Protein AF-A0AAV0IQH6-F1 (afdb_monomer_lite)

Secondary structure (DSSP, 8-state):
--TTTHHHHHHHHHHHHHHHHHHHHHHHTHHHH---------------SSSSHHHHHHHHHHHIIIIIHHHHHHHHSS--HHHHHH---HHHHHHHH---TTS-S---------

Foldseek 3Di:
DPPLAVVLVVLLVVLVVLLVVVVCCVVPPCVPPVDADADAFDDDDFDFPDPDPVSVVVSVLNRLVRPQQRPCCLPPVARDPSVLVPRPDPNSNVSRVPRDPSNPDDRPHPHDPD

Organism: NCBI:txid586396

Radius of gyration: 15.95 Å; chains: 1; bounding box: 37×29×45 Å

Structure (mmCIF, N/CA/C/O backbone):
data_AF-A0AAV0IQH6-F1
#
_entry.id   AF-A0AAV0IQH6-F1
#
loop_
_atom_site.group_PDB
_atom_site.id
_atom_site.type_symbol
_atom_site.label_atom_id
_atom_site.label_alt_id
_atom_site.label_comp_id
_atom_site.label_asym_id
_atom_site.label_entity_id
_atom_site.label_seq_id
_atom_site.pdbx_PDB_ins_code
_atom_site.Cartn_x
_atom_site.Cartn_y
_atom_s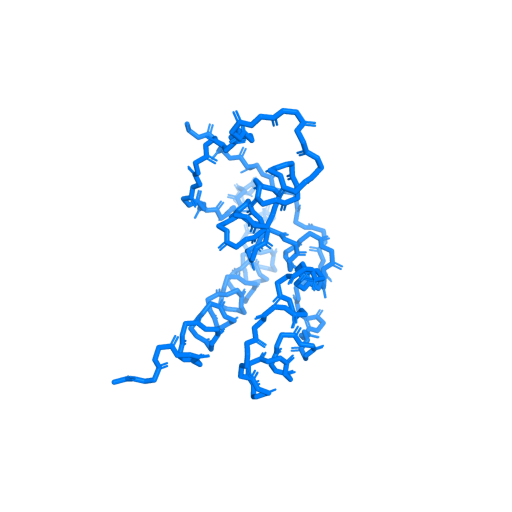ite.Cartn_z
_atom_site.occupancy
_atom_site.B_iso_or_equiv
_atom_site.auth_seq_id
_atom_site.auth_comp_id
_atom_site.auth_asym_id
_atom_site.auth_atom_id
_atom_site.pdbx_PDB_model_num
ATOM 1 N N . GLY A 1 1 ? -6.591 -20.087 -10.193 1.00 79.25 1 GLY A N 1
ATOM 2 C CA . GLY A 1 1 ? -6.882 -18.693 -9.851 1.00 79.25 1 GLY A CA 1
ATOM 3 C C . GLY A 1 1 ? -6.447 -17.803 -10.986 1.00 79.25 1 GLY A C 1
ATOM 4 O O . GLY A 1 1 ? -5.529 -18.177 -11.713 1.00 79.25 1 GLY A O 1
ATOM 5 N N . ASP A 1 2 ? -7.124 -16.677 -11.158 1.00 88.75 2 ASP A N 1
ATOM 6 C CA . ASP A 1 2 ? -6.743 -15.598 -12.068 1.00 88.75 2 ASP A CA 1
ATOM 7 C C . ASP A 1 2 ? -5.765 -14.628 -11.383 1.00 88.75 2 ASP A C 1
ATOM 9 O O . ASP A 1 2 ? -6.159 -13.686 -10.690 1.00 88.75 2 ASP A O 1
ATOM 13 N N . SER A 1 3 ? -4.466 -14.837 -11.606 1.00 89.81 3 SER A N 1
ATOM 14 C CA . SER A 1 3 ? -3.405 -13.993 -11.043 1.00 89.81 3 SER A CA 1
ATOM 15 C C . SER A 1 3 ? -3.413 -12.550 -11.561 1.00 89.81 3 SER A C 1
ATOM 17 O O . SER A 1 3 ? -2.783 -11.697 -10.942 1.00 89.81 3 SER A O 1
ATOM 19 N N . ALA A 1 4 ? -4.123 -12.251 -12.656 1.00 88.56 4 ALA A N 1
ATOM 20 C CA . ALA A 1 4 ? -4.247 -10.891 -13.178 1.00 88.56 4 ALA A CA 1
ATOM 21 C C . ALA A 1 4 ? -5.338 -10.072 -12.468 1.00 88.56 4 ALA A C 1
ATOM 23 O O . ALA A 1 4 ? -5.444 -8.867 -12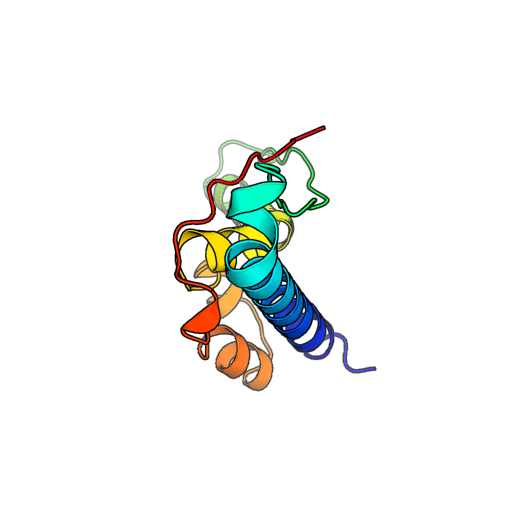.704 1.00 88.56 4 ALA A O 1
ATOM 24 N N . THR A 1 5 ? -6.144 -10.704 -11.608 1.00 89.25 5 THR A N 1
ATOM 25 C CA . THR A 1 5 ? -7.310 -10.061 -10.989 1.00 89.25 5 THR A CA 1
ATOM 26 C C . THR A 1 5 ? -7.423 -10.341 -9.490 1.00 89.25 5 THR A C 1
ATOM 28 O O . THR A 1 5 ? -7.624 -9.414 -8.704 1.00 89.25 5 THR A O 1
ATOM 31 N N . GLU A 1 6 ? -7.267 -11.599 -9.072 1.00 92.50 6 GLU A N 1
ATOM 32 C CA . GLU A 1 6 ? -7.467 -12.036 -7.683 1.00 92.50 6 GLU A CA 1
ATOM 33 C C . GLU A 1 6 ? -6.611 -11.263 -6.662 1.00 92.50 6 GLU A C 1
ATOM 35 O O . GLU A 1 6 ? -7.172 -10.855 -5.641 1.00 92.50 6 GLU A O 1
ATOM 40 N N . PRO A 1 7 ? -5.314 -10.967 -6.907 1.00 93.44 7 PRO A N 1
ATOM 41 C CA . PRO A 1 7 ? -4.508 -10.202 -5.954 1.00 93.44 7 PRO A CA 1
ATOM 42 C C . PRO A 1 7 ? -5.083 -8.811 -5.650 1.00 93.44 7 PRO A C 1
ATOM 44 O O . PRO A 1 7 ? -5.065 -8.373 -4.504 1.00 93.44 7 PRO A O 1
ATOM 47 N N . TYR A 1 8 ? -5.661 -8.134 -6.646 1.00 91.88 8 TYR A N 1
ATOM 48 C CA . TYR A 1 8 ? -6.280 -6.814 -6.473 1.00 91.88 8 TYR A CA 1
ATOM 49 C C . TYR A 1 8 ? -7.541 -6.876 -5.623 1.00 91.88 8 TYR A C 1
ATOM 51 O O . TYR A 1 8 ? -7.722 -6.040 -4.740 1.00 91.88 8 TYR A O 1
ATOM 59 N N . ILE A 1 9 ? -8.370 -7.899 -5.829 1.00 91.75 9 ILE A N 1
ATOM 60 C CA . ILE A 1 9 ? -9.575 -8.127 -5.026 1.00 91.75 9 ILE A CA 1
ATOM 61 C C . ILE A 1 9 ? -9.203 -8.436 -3.574 1.00 91.75 9 ILE A C 1
ATOM 63 O O . ILE A 1 9 ? -9.798 -7.879 -2.649 1.00 91.75 9 ILE A O 1
ATOM 67 N N . VAL A 1 10 ? -8.216 -9.308 -3.356 1.00 94.25 10 VAL A N 1
ATOM 68 C CA . VAL A 1 10 ? -7.775 -9.689 -2.008 1.00 94.25 10 VAL A CA 1
ATOM 69 C C . VAL A 1 10 ? -7.205 -8.483 -1.265 1.00 94.25 10 VAL A C 1
ATOM 71 O O . VAL A 1 10 ? -7.654 -8.191 -0.156 1.00 94.25 10 VAL A O 1
ATOM 74 N N . THR A 1 11 ? -6.283 -7.738 -1.880 1.00 92.62 11 THR A N 1
ATOM 75 C CA . THR A 1 11 ? -5.694 -6.540 -1.265 1.00 92.62 11 THR A CA 1
ATOM 76 C C . THR A 1 11 ? -6.750 -5.478 -0.966 1.00 92.62 11 THR A C 1
ATOM 78 O O . THR A 1 11 ? -6.734 -4.880 0.108 1.00 92.62 11 THR A O 1
ATOM 81 N N . HIS A 1 12 ? -7.714 -5.273 -1.866 1.00 91.19 12 HIS A N 1
ATOM 82 C CA . HIS A 1 12 ? -8.809 -4.332 -1.638 1.00 91.19 12 HIS A CA 1
ATOM 83 C C . HIS A 1 12 ? -9.638 -4.699 -0.399 1.00 91.19 12 HIS A C 1
ATOM 85 O O . HIS A 1 12 ? -9.854 -3.865 0.479 1.00 91.19 12 HIS A O 1
ATOM 91 N N . ASN A 1 13 ? -10.030 -5.968 -0.269 1.00 92.06 13 ASN A N 1
ATOM 92 C CA . ASN A 1 13 ? -10.787 -6.433 0.893 1.00 92.06 13 ASN A CA 1
ATOM 93 C C . ASN A 1 13 ? -9.968 -6.398 2.191 1.00 92.06 13 ASN A C 1
ATOM 95 O O . ASN A 1 13 ? -10.524 -6.096 3.245 1.00 92.06 13 ASN A O 1
ATOM 99 N N . LEU A 1 14 ? -8.656 -6.654 2.134 1.00 93.19 14 LEU A N 1
ATOM 100 C CA . LEU A 1 14 ? -7.768 -6.501 3.293 1.00 93.19 14 LEU A CA 1
ATOM 101 C C . LEU A 1 14 ? -7.759 -5.061 3.816 1.00 93.19 14 LEU A C 1
ATOM 103 O O . LEU A 1 14 ? -7.859 -4.851 5.026 1.00 93.19 14 LEU A O 1
ATOM 107 N N . LEU A 1 15 ? -7.693 -4.072 2.921 1.00 91.12 15 LEU A N 1
ATOM 108 C CA . LEU A 1 15 ? -7.740 -2.656 3.293 1.00 91.12 15 LEU A CA 1
ATOM 109 C C . LEU A 1 15 ? -9.092 -2.281 3.915 1.00 91.12 15 LEU A C 1
ATOM 111 O O . LEU A 1 15 ? -9.124 -1.640 4.967 1.00 91.12 15 LEU A O 1
ATOM 115 N N . LEU A 1 16 ? -10.205 -2.734 3.329 1.00 90.00 16 LEU A N 1
ATOM 116 C CA . LEU A 1 16 ? -11.543 -2.514 3.890 1.00 90.00 16 LEU A CA 1
ATOM 117 C C . LEU A 1 16 ? -11.704 -3.166 5.272 1.00 90.00 16 LEU A C 1
ATOM 119 O O . LEU A 1 16 ? -12.231 -2.542 6.195 1.00 90.00 16 LEU A O 1
ATOM 123 N N . ALA A 1 17 ? -11.204 -4.391 5.446 1.00 92.81 17 ALA A N 1
ATOM 124 C CA . ALA A 1 17 ? -11.230 -5.093 6.725 1.00 92.81 17 ALA A CA 1
ATOM 125 C C . ALA A 1 17 ? -10.388 -4.371 7.789 1.00 92.81 17 ALA A C 1
ATOM 127 O O . ALA A 1 17 ? -10.845 -4.201 8.922 1.00 92.81 17 ALA A O 1
ATOM 128 N N . HIS A 1 18 ? -9.194 -3.892 7.426 1.00 91.19 18 HIS A N 1
ATOM 129 C CA . HIS A 1 18 ? -8.361 -3.081 8.312 1.00 91.19 18 HIS A CA 1
ATOM 130 C C . HIS A 1 18 ? -9.086 -1.794 8.735 1.00 91.19 18 HIS A C 1
ATOM 132 O O . HIS A 1 18 ? -9.152 -1.486 9.927 1.00 91.19 18 HIS A O 1
ATOM 138 N N . ALA A 1 19 ? -9.705 -1.086 7.786 1.00 88.25 19 ALA A N 1
ATOM 139 C CA . ALA A 1 19 ? -10.468 0.129 8.061 1.00 88.25 19 ALA A CA 1
ATOM 140 C C . ALA A 1 19 ? -11.659 -0.124 8.995 1.00 88.25 19 ALA A C 1
ATOM 142 O O . ALA A 1 19 ? -11.890 0.642 9.932 1.00 88.25 19 ALA A O 1
ATOM 143 N N . ALA A 1 20 ? -12.401 -1.211 8.776 1.00 91.12 20 ALA A N 1
ATOM 144 C CA . ALA A 1 20 ? -13.504 -1.610 9.642 1.00 91.12 20 ALA A CA 1
ATOM 145 C C . ALA A 1 20 ? -13.018 -1.942 11.065 1.00 91.12 20 ALA A C 1
ATOM 147 O O . ALA A 1 20 ? -13.606 -1.476 12.044 1.00 91.12 20 ALA A O 1
ATOM 148 N N . GLY A 1 21 ? -11.913 -2.688 11.185 1.00 92.25 21 GLY A N 1
ATOM 149 C CA . GLY A 1 21 ? -11.285 -3.010 12.467 1.00 92.25 21 GLY A CA 1
ATOM 150 C C . GLY A 1 21 ? -10.828 -1.764 13.227 1.00 92.25 21 GLY A C 1
ATOM 151 O O . GLY A 1 21 ? -11.101 -1.633 14.422 1.00 92.25 21 GLY A O 1
ATOM 152 N N . TYR A 1 22 ? -10.214 -0.806 12.531 1.00 91.19 22 TYR A N 1
ATOM 153 C CA . TYR A 1 22 ? -9.846 0.479 13.119 1.00 91.19 22 TYR A CA 1
ATOM 154 C C . TYR A 1 22 ? -11.057 1.289 13.578 1.00 91.19 22 TYR A C 1
ATOM 156 O O . TYR A 1 22 ? -11.066 1.757 14.710 1.00 91.19 22 TYR A O 1
ATOM 164 N N . ARG A 1 23 ? -12.101 1.427 12.752 1.00 90.50 23 ARG A N 1
ATOM 165 C CA . ARG A 1 23 ? -13.315 2.182 13.121 1.00 90.50 23 ARG A CA 1
ATOM 166 C C . ARG A 1 23 ? -13.995 1.594 14.358 1.00 90.50 23 ARG A C 1
ATOM 168 O O . ARG A 1 23 ? -14.493 2.330 15.212 1.00 90.50 23 ARG A O 1
ATOM 175 N N . LEU A 1 24 ? -13.990 0.267 14.496 1.00 94.56 24 LEU A N 1
ATOM 176 C CA . LEU A 1 24 ? -14.449 -0.398 15.714 1.00 94.56 24 LEU A CA 1
ATOM 177 C C . LEU A 1 24 ? -13.547 -0.063 16.913 1.00 94.56 24 LEU A C 1
ATOM 179 O O . LEU A 1 24 ? -14.053 0.241 17.994 1.00 94.56 24 LEU A O 1
ATOM 183 N N . TYR A 1 25 ? -12.224 -0.106 16.732 1.00 94.44 25 TYR A N 1
ATOM 184 C CA . TYR A 1 25 ? -11.265 0.282 17.765 1.00 94.44 25 TYR A CA 1
ATOM 185 C C . TYR A 1 25 ? -11.482 1.724 18.239 1.00 94.44 25 TYR A C 1
ATOM 187 O O . TYR A 1 25 ? -11.636 1.970 19.436 1.00 94.44 25 TYR A O 1
ATOM 195 N N . GLU A 1 26 ? -11.541 2.657 17.293 1.00 92.81 26 GLU A N 1
ATOM 196 C CA . GLU A 1 26 ? -11.735 4.085 17.513 1.00 92.81 26 GLU A CA 1
ATOM 197 C C . GLU A 1 26 ? -13.033 4.369 18.272 1.00 92.81 26 GLU A C 1
ATOM 199 O O . GLU A 1 26 ? -13.005 5.030 19.307 1.00 92.81 26 GLU A O 1
ATOM 204 N N . SER A 1 27 ? -14.154 3.804 17.818 1.00 94.75 27 SER A N 1
ATOM 205 C CA . SER A 1 27 ? -15.470 4.073 18.409 1.00 94.75 27 SER A CA 1
ATOM 206 C C . SER A 1 27 ? -15.705 3.424 19.774 1.00 94.75 27 SER A C 1
ATOM 208 O O . SER A 1 27 ? -16.463 3.966 20.575 1.00 94.75 27 SER A O 1
ATOM 210 N N . LYS A 1 28 ? -15.101 2.261 20.054 1.00 97.38 28 LYS A N 1
ATOM 211 C CA . LYS A 1 28 ? -15.447 1.458 21.243 1.00 97.38 28 LYS A CA 1
ATOM 212 C C . LYS A 1 28 ? -14.336 1.352 22.286 1.00 97.38 28 LYS A C 1
ATOM 214 O O . LYS A 1 28 ? -14.631 1.152 23.466 1.00 97.38 28 LYS A O 1
ATOM 219 N N . TYR A 1 29 ? -13.073 1.440 21.875 1.00 96.75 29 TYR A N 1
ATOM 220 C CA . TYR A 1 29 ? -11.936 1.057 22.718 1.00 96.75 29 TYR A CA 1
ATOM 221 C C . TYR A 1 29 ? -10.899 2.171 22.903 1.00 96.75 29 TYR A C 1
ATOM 223 O O . TYR A 1 29 ? -10.274 2.222 23.965 1.00 96.75 29 TYR A O 1
ATOM 231 N N . LYS A 1 30 ? -10.740 3.082 21.932 1.00 94.56 30 LYS A N 1
ATOM 232 C CA . LYS A 1 30 ? -9.693 4.118 21.931 1.00 94.56 30 LYS A CA 1
ATOM 233 C C . LYS A 1 30 ? -9.730 5.016 23.167 1.00 94.56 30 LYS A C 1
ATOM 235 O O . LYS A 1 30 ? -8.679 5.232 23.759 1.00 94.56 30 LYS A O 1
ATOM 240 N N . GLU A 1 31 ? -10.909 5.475 23.594 1.00 96.31 31 GLU A N 1
ATOM 241 C CA . GLU A 1 31 ? -11.055 6.343 24.777 1.00 96.31 31 GLU A CA 1
ATOM 242 C C . GLU A 1 31 ? -10.518 5.681 26.058 1.00 96.31 31 GLU A C 1
ATOM 244 O O . GLU A 1 31 ? -9.883 6.332 26.883 1.00 96.31 31 GLU A O 1
ATOM 249 N N . LYS A 1 32 ? -10.711 4.367 26.213 1.00 97.88 32 LYS A N 1
ATOM 250 C CA . LYS A 1 32 ? -10.298 3.641 27.424 1.00 97.88 32 LYS A CA 1
ATOM 251 C C . LYS A 1 32 ? -8.867 3.131 27.352 1.00 97.88 32 LYS A C 1
ATOM 253 O O . LYS A 1 32 ? -8.149 3.171 28.342 1.00 97.88 32 LYS A O 1
ATOM 258 N N . GLN A 1 33 ? -8.476 2.590 26.202 1.00 97.38 33 GLN A N 1
ATOM 259 C CA . GLN A 1 33 ? -7.194 1.905 26.044 1.00 97.38 33 GLN A CA 1
ATOM 260 C C . GLN A 1 33 ? -6.069 2.847 25.629 1.00 97.38 33 GLN A C 1
ATOM 262 O O . GLN A 1 33 ? -4.909 2.528 25.862 1.00 97.38 33 GLN A O 1
ATOM 267 N N . GLN A 1 34 ? -6.399 3.971 24.980 1.00 95.19 34 GLN A N 1
ATOM 268 C CA . GLN A 1 34 ? -5.440 4.959 24.470 1.00 95.19 34 GLN A CA 1
ATOM 269 C C . GLN A 1 34 ? -4.374 4.378 23.513 1.00 95.19 34 GLN A C 1
ATOM 271 O O . GLN A 1 34 ? -3.404 5.051 23.174 1.00 95.19 34 GLN A O 1
ATOM 276 N N . GLY A 1 35 ? -4.557 3.149 23.019 1.00 91.06 35 GLY A N 1
ATOM 277 C CA . GLY A 1 35 ? -3.605 2.455 22.152 1.00 91.06 35 GLY A CA 1
ATOM 278 C C . GLY A 1 35 ? -3.642 2.937 20.703 1.00 91.06 35 GLY A C 1
ATOM 279 O O . GLY A 1 35 ? -4.493 3.736 20.307 1.00 91.06 35 GLY A O 1
ATOM 280 N N . VAL A 1 36 ? -2.695 2.457 19.899 1.00 91.00 36 VAL A N 1
ATOM 281 C CA . VAL A 1 36 ? -2.546 2.803 18.479 1.00 91.00 36 VAL A CA 1
ATOM 282 C C . VAL A 1 36 ? -2.741 1.547 17.641 1.00 91.00 36 VAL A C 1
ATOM 284 O O . VAL A 1 36 ? -2.228 0.484 17.980 1.00 91.00 36 VAL A O 1
ATOM 287 N N . VAL A 1 37 ? -3.485 1.679 16.548 1.00 89.06 37 VAL A N 1
ATOM 288 C CA . VAL A 1 37 ? -3.675 0.624 15.551 1.00 89.06 37 VAL A CA 1
ATOM 289 C C . VAL A 1 37 ? -2.915 1.045 14.305 1.00 89.06 37 VAL A C 1
ATOM 291 O O . VAL A 1 37 ? -3.105 2.156 13.813 1.00 89.06 37 VAL A O 1
ATOM 294 N N . GLY A 1 38 ? -2.051 0.161 13.822 1.00 88.19 38 GLY A N 1
ATOM 295 C CA . GLY A 1 38 ? -1.299 0.350 12.590 1.00 88.19 38 GLY A CA 1
ATOM 296 C C . GLY A 1 38 ? -1.442 -0.848 11.662 1.00 88.19 38 GLY A C 1
ATOM 297 O O . GLY A 1 38 ? -2.072 -1.851 12.006 1.00 88.19 38 GLY A O 1
ATOM 298 N N . ILE A 1 39 ? -0.830 -0.729 10.490 1.00 88.12 39 ILE A N 1
ATOM 299 C CA . ILE A 1 39 ? -0.674 -1.807 9.518 1.00 88.12 39 ILE A CA 1
ATOM 300 C C . ILE A 1 39 ? 0.819 -2.073 9.324 1.00 88.12 39 ILE A C 1
ATOM 302 O O . ILE A 1 39 ? 1.622 -1.141 9.277 1.00 88.12 39 ILE A O 1
ATOM 306 N N . THR A 1 40 ? 1.193 -3.344 9.221 1.00 90.44 40 THR A N 1
ATOM 307 C CA . THR A 1 40 ? 2.558 -3.752 8.877 1.00 90.44 40 THR A CA 1
ATOM 308 C C . THR A 1 40 ? 2.573 -4.190 7.423 1.00 90.44 40 THR A C 1
ATOM 310 O O . THR A 1 40 ? 1.793 -5.056 7.031 1.00 90.44 40 THR A O 1
ATOM 313 N N . ILE A 1 41 ? 3.451 -3.582 6.629 1.00 90.44 41 ILE A N 1
ATOM 314 C CA . ILE A 1 41 ? 3.571 -3.827 5.192 1.00 90.44 41 ILE A CA 1
ATOM 315 C C . ILE A 1 41 ? 4.985 -4.332 4.931 1.00 90.44 41 ILE A C 1
ATOM 317 O O . ILE A 1 41 ? 5.956 -3.693 5.334 1.00 90.44 41 ILE A O 1
ATOM 321 N N . VAL A 1 42 ? 5.104 -5.475 4.255 1.00 90.81 42 VAL A N 1
ATOM 322 C CA . VAL A 1 42 ? 6.402 -5.938 3.762 1.00 90.81 42 VAL A CA 1
ATOM 323 C C . VAL A 1 42 ? 6.832 -5.049 2.600 1.00 90.81 42 VAL A C 1
ATOM 325 O O . VAL A 1 42 ? 6.078 -4.835 1.655 1.00 90.81 42 VAL A O 1
ATOM 328 N N . THR A 1 43 ? 8.045 -4.516 2.674 1.00 89.25 43 THR A N 1
ATOM 329 C CA . THR A 1 43 ? 8.624 -3.702 1.609 1.00 89.25 43 THR A CA 1
ATOM 330 C C . THR A 1 43 ? 10.125 -3.938 1.537 1.00 89.25 43 THR A C 1
ATOM 332 O O . THR A 1 43 ? 10.740 -4.388 2.504 1.00 89.25 43 THR A O 1
ATOM 335 N N . PHE A 1 44 ? 10.714 -3.624 0.390 1.00 89.94 44 PHE A N 1
ATOM 336 C CA . PHE A 1 44 ? 12.158 -3.598 0.214 1.00 89.94 44 PHE A CA 1
ATOM 337 C C . PHE A 1 44 ? 12.615 -2.164 -0.004 1.00 89.94 44 PHE A C 1
ATOM 339 O O . PHE A 1 44 ? 11.898 -1.340 -0.575 1.00 89.94 44 PHE A O 1
ATOM 346 N N . TYR A 1 45 ? 13.847 -1.886 0.410 1.00 89.75 45 TYR A N 1
ATOM 347 C CA . TYR A 1 45 ? 14.531 -0.681 -0.024 1.00 89.75 45 TYR A CA 1
ATOM 348 C C . TYR A 1 45 ? 14.916 -0.837 -1.499 1.00 89.75 45 TYR A C 1
ATOM 350 O O . TYR A 1 45 ? 15.753 -1.672 -1.843 1.00 89.75 45 TYR A O 1
ATOM 358 N N . LEU A 1 46 ? 14.256 -0.073 -2.369 1.00 92.69 46 LEU A N 1
ATOM 359 C CA . LEU A 1 46 ? 14.438 -0.138 -3.815 1.00 92.69 46 LEU A CA 1
ATOM 360 C C . LEU A 1 46 ? 15.299 1.027 -4.292 1.00 92.69 46 LEU A C 1
ATOM 362 O O . LEU A 1 46 ? 14.991 2.188 -4.030 1.00 92.69 46 LEU A O 1
ATOM 366 N N . LEU A 1 47 ? 16.358 0.698 -5.025 1.00 95.44 47 LEU A N 1
ATOM 367 C CA . LEU A 1 47 ? 17.227 1.657 -5.692 1.00 95.44 47 LEU A CA 1
ATOM 368 C C . LEU A 1 47 ? 17.157 1.444 -7.207 1.00 95.44 47 LEU A C 1
ATOM 370 O O . LEU A 1 47 ? 17.029 0.297 -7.648 1.00 95.44 47 LEU A O 1
ATOM 374 N N . PRO A 1 48 ? 17.248 2.517 -8.008 1.00 97.50 48 PRO A N 1
ATOM 375 C CA . PRO A 1 48 ? 17.347 2.383 -9.452 1.00 97.50 48 PRO A CA 1
ATOM 376 C C . PRO A 1 48 ? 18.674 1.725 -9.838 1.00 97.50 48 PRO A C 1
ATOM 378 O O . PRO A 1 48 ? 19.684 1.880 -9.148 1.00 97.50 48 PRO A O 1
ATOM 381 N N . TYR A 1 49 ? 18.670 0.987 -10.949 1.00 97.56 49 TYR A N 1
ATOM 382 C CA . TYR A 1 49 ? 19.872 0.326 -11.461 1.00 97.56 49 TYR A CA 1
ATOM 383 C C . TYR A 1 49 ? 20.932 1.340 -11.925 1.00 97.56 49 TYR A C 1
ATOM 385 O O . TYR A 1 49 ? 22.120 1.167 -11.654 1.00 97.56 49 TYR A O 1
ATOM 393 N N . SER A 1 50 ? 20.498 2.422 -12.572 1.00 98.31 50 SER A N 1
ATOM 394 C CA . SER A 1 50 ? 21.336 3.539 -13.003 1.00 98.31 50 SER A CA 1
ATOM 395 C C . SER A 1 50 ? 20.640 4.886 -12.759 1.00 98.31 50 SER A C 1
ATOM 397 O O . SER A 1 50 ? 19.536 4.949 -12.221 1.00 98.31 50 SER A O 1
ATOM 399 N N . SER A 1 51 ? 21.284 5.987 -13.154 1.00 97.69 51 SER A N 1
ATOM 400 C CA . SER A 1 51 ? 20.674 7.322 -13.132 1.00 97.69 51 SER A CA 1
ATOM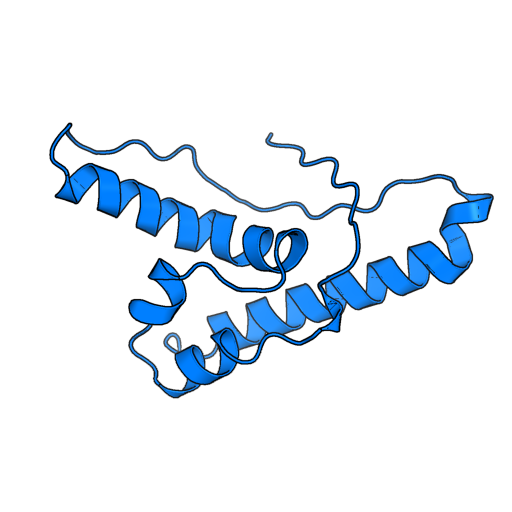 401 C C . SER A 1 51 ? 19.800 7.619 -14.357 1.00 97.69 51 SER A C 1
ATOM 403 O O . SER A 1 51 ? 19.352 8.755 -14.514 1.00 97.69 51 SER A O 1
ATOM 405 N N . GLU A 1 52 ? 19.595 6.656 -15.260 1.00 98.56 52 GLU A N 1
ATOM 406 C CA . GLU A 1 52 ? 18.671 6.827 -16.379 1.00 98.56 52 GLU A CA 1
ATOM 407 C C . GLU A 1 52 ? 17.234 6.977 -15.873 1.00 98.56 52 GLU A C 1
ATOM 409 O O . GLU A 1 52 ? 16.794 6.273 -14.963 1.00 98.56 52 GLU A O 1
ATOM 414 N N . THR A 1 53 ? 16.463 7.873 -16.496 1.00 98.25 53 THR A N 1
ATOM 415 C CA . THR A 1 53 ? 15.066 8.129 -16.111 1.00 98.25 53 THR A CA 1
ATOM 416 C C . THR A 1 53 ? 14.224 6.853 -16.121 1.00 98.25 53 THR A C 1
ATOM 418 O O . THR A 1 53 ? 13.411 6.651 -15.227 1.00 98.25 53 THR A O 1
ATOM 421 N N . ALA A 1 54 ? 14.466 5.948 -17.075 1.00 97.94 54 ALA A N 1
ATOM 422 C CA . ALA A 1 54 ? 13.750 4.679 -17.160 1.00 97.94 54 ALA A CA 1
ATOM 423 C C . ALA A 1 54 ? 13.953 3.789 -15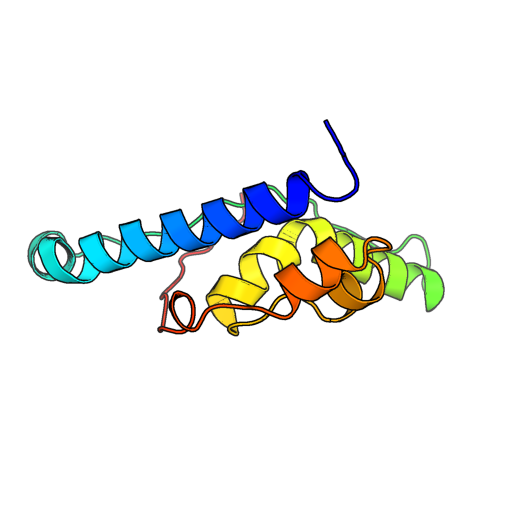.919 1.00 97.94 54 ALA A C 1
ATOM 425 O O . ALA A 1 54 ? 12.993 3.159 -15.466 1.00 97.94 54 ALA A O 1
ATOM 426 N N . ASP A 1 55 ? 15.166 3.774 -15.357 1.00 98.19 55 ASP A N 1
ATOM 427 C CA . ASP A 1 55 ? 15.508 3.000 -14.161 1.00 98.19 55 ASP A CA 1
ATOM 428 C C . ASP A 1 55 ? 14.965 3.653 -12.888 1.00 98.19 55 ASP A C 1
ATOM 430 O O . ASP A 1 55 ? 14.485 2.954 -11.993 1.00 98.19 55 ASP A O 1
ATOM 434 N N . VAL A 1 56 ? 14.980 4.988 -12.821 1.00 97.81 56 VAL A N 1
ATOM 435 C CA . VAL A 1 56 ? 14.347 5.756 -11.735 1.00 97.81 56 VAL A CA 1
ATOM 436 C C . VAL A 1 56 ? 12.843 5.493 -11.703 1.00 97.81 56 VAL A C 1
ATOM 438 O O . VAL A 1 56 ? 12.300 5.119 -10.661 1.00 97.81 56 VAL A O 1
ATOM 441 N N . ASP A 1 57 ? 12.177 5.589 -12.852 1.00 96.38 57 ASP A N 1
ATOM 442 C CA . ASP A 1 57 ? 10.747 5.313 -12.954 1.00 96.38 57 ASP A CA 1
ATOM 443 C C . ASP A 1 57 ? 10.446 3.835 -12.664 1.00 96.38 57 ASP A C 1
ATOM 445 O O . ASP A 1 57 ? 9.412 3.516 -12.078 1.00 96.38 57 ASP A O 1
ATOM 449 N N . ALA A 1 58 ? 11.332 2.908 -13.049 1.00 96.25 58 ALA A N 1
ATOM 450 C CA . ALA A 1 58 ? 11.189 1.487 -12.729 1.00 96.25 58 ALA A CA 1
ATOM 451 C C . ALA A 1 58 ? 11.268 1.220 -11.224 1.00 96.25 58 ALA A C 1
ATOM 453 O O . ALA A 1 58 ? 10.432 0.477 -10.703 1.00 96.25 58 ALA A O 1
ATOM 454 N N . ALA A 1 59 ? 12.215 1.849 -10.525 1.00 96.50 59 ALA A N 1
ATOM 455 C CA . ALA A 1 59 ? 12.320 1.758 -9.075 1.00 96.50 59 ALA A CA 1
ATOM 456 C C . ALA A 1 59 ? 11.067 2.320 -8.387 1.00 96.50 59 ALA A C 1
ATOM 458 O O . ALA A 1 59 ? 10.527 1.673 -7.488 1.00 96.50 59 ALA A O 1
ATOM 459 N N . GLN A 1 60 ? 10.544 3.461 -8.857 1.00 95.81 60 GLN A N 1
ATOM 460 C CA . GLN A 1 60 ? 9.306 4.031 -8.321 1.00 95.81 60 GLN A CA 1
ATOM 461 C C . GLN A 1 60 ? 8.103 3.114 -8.565 1.00 95.81 60 GLN A C 1
ATOM 463 O O . GLN A 1 60 ? 7.337 2.859 -7.641 1.00 95.81 60 GLN A O 1
ATOM 468 N N . ARG A 1 61 ? 7.954 2.550 -9.772 1.00 96.12 61 ARG A N 1
ATOM 469 C CA . ARG A 1 61 ? 6.893 1.568 -10.055 1.00 96.12 61 ARG A CA 1
ATOM 470 C C . ARG A 1 61 ? 6.991 0.364 -9.123 1.00 96.12 61 ARG A C 1
ATOM 472 O O . ARG A 1 61 ? 5.985 -0.051 -8.563 1.00 96.12 61 ARG A O 1
ATOM 479 N N . ALA A 1 62 ? 8.185 -0.193 -8.938 1.00 95.75 62 ALA A N 1
ATOM 480 C CA . ALA A 1 62 ? 8.375 -1.322 -8.035 1.00 95.75 62 ALA A CA 1
ATOM 481 C C . ALA A 1 62 ? 7.996 -0.960 -6.586 1.00 95.75 62 ALA A C 1
ATOM 483 O O . ALA A 1 62 ? 7.356 -1.760 -5.903 1.00 95.75 62 ALA A O 1
ATOM 484 N N . LEU A 1 63 ? 8.313 0.259 -6.137 1.00 95.44 63 LEU A N 1
ATOM 485 C CA . LEU A 1 63 ? 7.935 0.745 -4.811 1.00 95.44 63 LEU A CA 1
ATOM 486 C C . LEU A 1 63 ? 6.421 0.935 -4.681 1.00 95.44 63 LEU A C 1
ATOM 488 O O . LEU A 1 63 ? 5.840 0.517 -3.679 1.00 95.44 63 LEU A O 1
ATOM 492 N N . ASP A 1 64 ? 5.767 1.487 -5.701 1.00 95.06 64 ASP A N 1
ATOM 493 C CA . ASP A 1 64 ? 4.313 1.646 -5.739 1.00 95.06 64 ASP A CA 1
ATOM 494 C C . ASP A 1 64 ? 3.610 0.282 -5.658 1.00 95.06 64 ASP A C 1
ATOM 496 O O . ASP A 1 64 ? 2.656 0.125 -4.903 1.00 95.06 64 ASP A O 1
ATOM 500 N N . PHE A 1 65 ? 4.106 -0.732 -6.375 1.00 93.75 65 PHE A N 1
ATOM 501 C CA . PHE A 1 65 ? 3.527 -2.080 -6.370 1.00 93.75 65 PHE A CA 1
ATOM 502 C C . PHE A 1 65 ? 3.802 -2.886 -5.088 1.00 93.75 65 PHE A C 1
ATOM 504 O O . PHE A 1 65 ? 3.140 -3.900 -4.876 1.00 93.75 65 PHE A O 1
ATOM 511 N N . MET A 1 66 ? 4.731 -2.469 -4.221 1.00 93.12 66 MET A N 1
ATOM 512 C CA . MET A 1 66 ? 4.987 -3.152 -2.941 1.00 93.12 66 MET A CA 1
ATOM 513 C C . MET A 1 66 ? 4.456 -2.391 -1.731 1.00 93.12 66 MET A C 1
ATOM 515 O O . MET A 1 66 ? 3.807 -2.976 -0.869 1.00 93.12 66 MET A O 1
ATOM 519 N N . TYR A 1 67 ? 4.719 -1.088 -1.671 1.00 93.44 67 TYR A N 1
ATOM 520 C CA . TYR A 1 67 ? 4.371 -0.233 -0.542 1.00 93.44 67 TYR A CA 1
ATOM 521 C C . TYR A 1 67 ? 3.170 0.662 -0.856 1.00 93.44 67 TYR A C 1
ATOM 523 O O . TYR A 1 67 ? 2.185 0.660 -0.112 1.00 93.44 67 TYR A O 1
ATOM 531 N N . GLY A 1 68 ? 3.217 1.381 -1.983 1.00 93.25 68 GLY A N 1
ATOM 532 C CA . GLY A 1 68 ? 2.170 2.334 -2.375 1.00 93.25 68 GLY A CA 1
ATOM 533 C C . GLY A 1 68 ? 0.789 1.687 -2.509 1.00 93.25 68 GLY A C 1
ATOM 534 O O . GLY A 1 68 ? -0.214 2.279 -2.122 1.00 93.25 68 GLY A O 1
ATOM 535 N N . TRP A 1 69 ? 0.729 0.431 -2.960 1.00 93.31 69 TRP A N 1
ATOM 536 C CA . TRP A 1 69 ? -0.502 -0.348 -3.111 1.00 93.31 69 TRP A CA 1
ATOM 537 C C . TRP A 1 69 ? -1.331 -0.409 -1.818 1.00 93.31 69 TRP A C 1
ATOM 539 O O . TRP A 1 69 ? -2.560 -0.415 -1.872 1.00 93.31 69 TRP A O 1
ATOM 549 N N . TYR A 1 70 ? -0.679 -0.398 -0.656 1.00 92.12 70 TYR A N 1
ATOM 550 C CA . TYR A 1 70 ? -1.344 -0.389 0.647 1.00 92.12 70 TYR A CA 1
ATOM 551 C C . TYR A 1 70 ? -1.379 1.010 1.264 1.00 92.12 70 TYR A C 1
ATOM 553 O O . TYR A 1 70 ? -2.403 1.412 1.816 1.00 92.12 70 TYR A O 1
ATOM 561 N N . MET A 1 71 ? -0.270 1.751 1.178 1.00 90.44 71 MET A N 1
ATOM 562 C CA . MET A 1 71 ? -0.108 3.002 1.915 1.00 90.44 71 MET A CA 1
ATOM 563 C C . MET A 1 71 ? -0.897 4.167 1.312 1.00 90.44 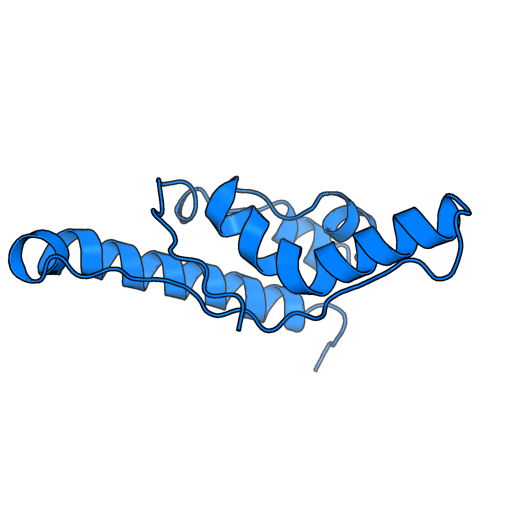71 MET A C 1
ATOM 565 O O . MET A 1 71 ? -1.490 4.946 2.065 1.00 90.44 71 MET A O 1
ATOM 569 N N . ASP A 1 72 ? -0.942 4.286 -0.017 1.00 90.62 72 ASP A N 1
ATOM 570 C CA . ASP A 1 72 ? -1.657 5.383 -0.674 1.00 90.62 72 ASP A CA 1
ATOM 571 C C . ASP A 1 72 ? -3.160 5.317 -0.379 1.00 90.62 72 ASP A C 1
ATOM 573 O O . ASP A 1 72 ? -3.727 6.341 0.014 1.00 90.62 72 ASP A O 1
ATOM 577 N N . PRO A 1 73 ? -3.818 4.138 -0.435 1.00 89.12 73 PRO A N 1
ATOM 578 C CA . PRO A 1 73 ? -5.213 4.041 -0.051 1.00 89.12 73 PRO A CA 1
ATOM 579 C C . PRO A 1 73 ? -5.508 4.521 1.372 1.00 89.12 73 PRO A C 1
ATOM 581 O O . PRO A 1 73 ? -6.483 5.234 1.605 1.00 89.12 73 PRO A O 1
ATOM 584 N N . ILE A 1 74 ? -4.660 4.146 2.329 1.00 84.50 74 ILE A N 1
ATOM 585 C CA . ILE A 1 74 ? -4.859 4.472 3.746 1.00 84.50 74 ILE A CA 1
ATOM 586 C C . ILE A 1 74 ? -4.571 5.957 4.019 1.00 84.50 74 ILE A C 1
ATOM 588 O O . ILE A 1 74 ? -5.195 6.563 4.889 1.00 84.50 74 ILE A O 1
ATOM 592 N N . THR A 1 75 ? -3.637 6.551 3.275 1.00 83.38 75 THR A N 1
ATOM 593 C CA . THR A 1 75 ? -3.178 7.929 3.506 1.00 83.38 75 THR A CA 1
ATOM 594 C C . THR A 1 75 ? -3.983 8.953 2.713 1.00 83.38 75 THR A C 1
ATOM 596 O O . THR A 1 75 ? -4.358 9.998 3.245 1.00 83.38 75 THR A O 1
ATOM 599 N N . PHE A 1 76 ? -4.247 8.663 1.439 1.00 84.75 76 PHE A N 1
ATOM 600 C CA . PHE A 1 76 ? -4.751 9.629 0.462 1.00 84.75 76 PHE A CA 1
ATOM 601 C C . PHE A 1 76 ? -6.140 9.303 -0.075 1.00 84.75 76 PHE A C 1
ATOM 603 O O . PHE A 1 76 ? -6.772 10.170 -0.677 1.00 84.75 76 PHE A O 1
ATOM 610 N N . GLY A 1 77 ? -6.650 8.089 0.130 1.00 85.38 77 GLY A N 1
ATOM 611 C CA . GLY A 1 77 ? -7.969 7.748 -0.392 1.00 85.38 77 GLY A CA 1
ATOM 612 C C . GLY A 1 77 ? -7.979 7.273 -1.849 1.00 85.38 77 GLY A C 1
ATOM 613 O O . GLY A 1 77 ? -9.058 7.141 -2.422 1.00 85.38 77 GLY A O 1
ATOM 614 N N . HIS A 1 78 ? -6.822 6.976 -2.444 1.00 88.25 78 HIS A N 1
ATOM 615 C CA . HIS A 1 78 ? -6.723 6.383 -3.780 1.00 88.25 78 HIS A CA 1
ATOM 616 C C . HIS A 1 78 ? -5.495 5.467 -3.895 1.00 88.25 78 HIS A C 1
ATOM 618 O O . HIS A 1 78 ? -4.538 5.615 -3.145 1.00 88.25 78 HIS A O 1
ATOM 624 N N . TYR A 1 79 ? -5.497 4.542 -4.856 1.00 92.12 79 TYR A N 1
ATOM 625 C CA . TYR A 1 79 ? -4.305 3.760 -5.209 1.00 92.12 79 TYR A CA 1
ATOM 626 C C . TYR A 1 79 ? -3.275 4.601 -5.992 1.00 92.12 79 TYR A C 1
ATOM 628 O O . TYR A 1 79 ? -3.655 5.627 -6.575 1.00 92.12 79 TYR A O 1
ATOM 636 N N . PRO A 1 80 ? -1.997 4.171 -6.072 1.00 94.31 80 PRO A N 1
ATOM 637 C CA . PRO A 1 80 ? -0.986 4.868 -6.861 1.00 94.31 80 PRO A CA 1
ATOM 638 C C . PRO A 1 80 ? -1.361 4.904 -8.342 1.00 94.31 80 PRO A C 1
ATOM 640 O O . PRO A 1 80 ? -1.762 3.893 -8.930 1.00 94.31 80 PRO A O 1
ATOM 643 N N . ARG A 1 81 ? -1.186 6.068 -8.974 1.00 92.00 81 ARG A N 1
ATOM 644 C CA . ARG A 1 81 ? -1.580 6.287 -10.372 1.00 92.00 81 ARG A CA 1
ATOM 645 C C . ARG A 1 81 ? -0.856 5.347 -11.336 1.00 92.00 81 ARG A C 1
ATOM 647 O O . ARG A 1 81 ? -1.505 4.718 -12.168 1.00 92.00 81 ARG A O 1
ATOM 654 N N . ASN A 1 82 ? 0.457 5.196 -11.154 1.00 90.88 82 ASN A N 1
ATOM 655 C CA . ASN A 1 82 ? 1.286 4.289 -11.947 1.00 90.88 82 ASN A CA 1
ATOM 656 C C . ASN A 1 82 ? 0.745 2.860 -11.901 1.00 90.88 82 ASN A C 1
ATOM 658 O O . ASN A 1 82 ? 0.670 2.194 -12.927 1.00 90.88 82 ASN A O 1
ATOM 662 N N . MET A 1 83 ? 0.319 2.405 -10.721 1.00 92.75 83 MET A N 1
ATOM 663 C CA . MET A 1 83 ? -0.239 1.070 -10.556 1.00 92.75 83 MET A CA 1
ATOM 664 C C . MET A 1 83 ? -1.522 0.919 -11.377 1.00 92.75 83 MET A C 1
ATOM 666 O O . MET A 1 83 ? -1.609 0.014 -12.200 1.00 92.75 83 MET A O 1
ATOM 670 N N . VAL A 1 84 ? -2.477 1.845 -11.219 1.00 91.44 84 VAL A N 1
ATOM 671 C CA . VAL A 1 84 ? -3.755 1.845 -11.958 1.00 91.44 84 VAL A CA 1
ATOM 672 C C . VAL A 1 84 ? -3.541 1.835 -13.470 1.00 91.44 84 VAL A C 1
ATOM 674 O O . VAL A 1 84 ? -4.249 1.120 -14.175 1.00 91.44 84 VAL A O 1
ATOM 677 N N . ASP A 1 85 ? -2.585 2.615 -13.969 1.00 90.19 85 ASP A N 1
ATOM 678 C CA . ASP A 1 85 ? -2.333 2.734 -15.405 1.00 90.19 85 ASP A CA 1
ATOM 679 C C . ASP A 1 85 ? -1.592 1.505 -15.981 1.00 90.19 85 ASP A C 1
ATOM 681 O O . ASP A 1 85 ? -1.738 1.207 -17.166 1.00 90.19 85 ASP A O 1
ATOM 685 N N . LEU A 1 86 ? -0.849 0.753 -15.157 1.00 90.19 86 LEU A N 1
ATOM 686 C CA . LEU A 1 86 ? -0.063 -0.416 -15.581 1.00 90.19 86 LEU A CA 1
ATOM 687 C C . LEU A 1 86 ? -0.786 -1.757 -15.446 1.00 90.19 86 LEU A C 1
ATOM 689 O O . LEU A 1 86 ? -0.390 -2.726 -16.097 1.00 90.19 86 LEU A O 1
ATOM 693 N N . VAL A 1 87 ? -1.824 -1.856 -14.611 1.00 88.00 87 VAL A N 1
ATOM 694 C CA . VAL A 1 87 ? -2.589 -3.104 -14.510 1.00 88.00 87 VAL A CA 1
ATOM 695 C C . VAL A 1 87 ? -3.288 -3.380 -15.841 1.00 88.00 87 VAL A C 1
ATOM 697 O O . VAL A 1 87 ? -4.146 -2.614 -16.265 1.00 88.00 87 VAL A O 1
ATOM 700 N N . GLY A 1 88 ? -2.953 -4.494 -16.498 1.00 81.00 88 GLY A N 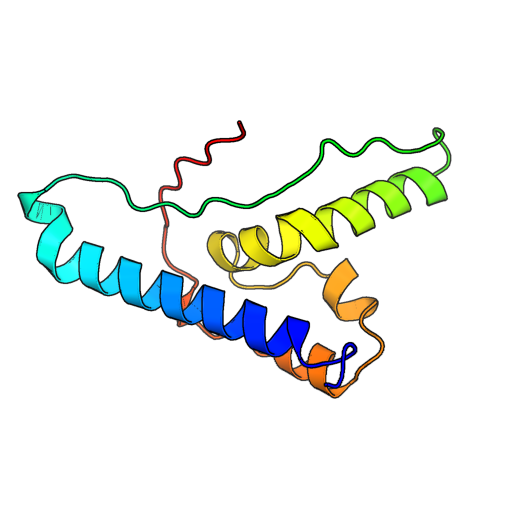1
ATOM 701 C CA . GLY A 1 88 ? -3.515 -4.843 -17.810 1.00 81.00 88 GLY A CA 1
ATOM 702 C C . GLY A 1 88 ? -4.983 -5.295 -17.783 1.00 81.00 88 GLY A C 1
ATOM 703 O O . GLY A 1 88 ? -5.672 -5.234 -18.799 1.00 81.00 88 GLY A O 1
ATOM 704 N N . SER A 1 89 ? -5.490 -5.740 -16.628 1.00 85.62 89 SER A N 1
ATOM 705 C CA . SER A 1 89 ? -6.884 -6.174 -16.470 1.00 85.62 89 SER A CA 1
ATOM 706 C C . SER A 1 89 ? -7.812 -4.970 -16.304 1.00 85.62 89 SER A C 1
ATOM 708 O O . SER A 1 89 ? -7.762 -4.279 -15.287 1.00 85.62 89 SER A O 1
ATOM 710 N N . ARG A 1 90 ? -8.723 -4.748 -17.265 1.00 83.94 90 ARG A N 1
ATOM 711 C CA . ARG A 1 90 ? -9.754 -3.693 -17.175 1.00 83.94 90 ARG A CA 1
ATOM 712 C C . ARG A 1 90 ? -10.588 -3.819 -15.898 1.00 83.94 90 ARG A C 1
ATOM 714 O O . ARG A 1 90 ? -10.910 -2.814 -15.275 1.00 83.94 90 ARG A O 1
ATOM 721 N N . HIS A 1 91 ? -10.902 -5.047 -15.488 1.00 84.62 91 HIS A N 1
ATOM 722 C CA . HIS A 1 91 ? -11.644 -5.294 -14.254 1.00 84.62 91 HIS A CA 1
ATOM 723 C C . HIS A 1 91 ? -10.861 -4.826 -13.021 1.00 84.62 91 HIS A C 1
ATOM 725 O O . HIS A 1 91 ? -11.406 -4.132 -12.165 1.00 84.62 91 HIS A O 1
ATOM 731 N N . ALA A 1 92 ? -9.569 -5.149 -12.948 1.00 84.50 92 ALA A N 1
ATOM 732 C CA . ALA A 1 92 ? -8.722 -4.687 -11.857 1.00 84.50 92 ALA A CA 1
ATOM 733 C C . ALA A 1 92 ? -8.531 -3.159 -11.887 1.00 84.50 92 ALA A C 1
ATOM 735 O O . ALA A 1 92 ? -8.585 -2.524 -10.840 1.00 84.50 92 ALA A O 1
ATOM 736 N N . GLN A 1 93 ? -8.406 -2.537 -13.064 1.00 85.12 93 GLN A N 1
ATOM 737 C CA . GLN A 1 93 ? -8.382 -1.073 -13.178 1.00 85.12 93 GLN A CA 1
ATOM 738 C C . GLN A 1 93 ? -9.665 -0.429 -12.640 1.00 85.12 93 GLN A C 1
ATOM 740 O O . GLN A 1 93 ? -9.600 0.559 -11.913 1.00 85.12 93 GLN A O 1
ATOM 745 N N . GLU A 1 94 ? -10.835 -0.970 -12.988 1.00 86.25 94 GLU A N 1
ATOM 746 C CA . GLU A 1 94 ? -12.123 -0.483 -12.487 1.00 86.25 94 GLU A CA 1
ATOM 747 C C . GLU A 1 94 ? -12.224 -0.618 -10.966 1.00 86.25 94 GLU A C 1
ATOM 749 O O . GLU A 1 94 ? -12.679 0.317 -10.309 1.00 86.25 94 GLU A O 1
ATOM 754 N N . LEU A 1 95 ? -11.760 -1.737 -10.404 1.00 85.94 95 LEU A N 1
ATOM 755 C CA . LEU A 1 95 ? -11.691 -1.945 -8.958 1.00 85.94 95 LEU A CA 1
ATOM 756 C C . LEU A 1 95 ? -10.785 -0.906 -8.284 1.00 85.94 95 LEU A C 1
ATOM 758 O O . LEU A 1 95 ? -11.205 -0.252 -7.338 1.00 85.94 95 LEU A O 1
ATOM 762 N N . LEU A 1 96 ? -9.566 -0.708 -8.791 1.00 83.88 96 LEU A N 1
ATOM 763 C CA . LEU A 1 96 ? -8.619 0.253 -8.216 1.00 83.88 96 LEU A CA 1
ATOM 764 C C . LEU A 1 96 ? -9.103 1.706 -8.363 1.00 83.88 96 LEU A C 1
ATOM 766 O O . LEU A 1 96 ? -8.787 2.562 -7.544 1.00 83.88 96 LEU A O 1
ATOM 770 N N . ARG A 1 97 ? -9.896 2.014 -9.391 1.00 83.69 97 ARG A N 1
ATOM 771 C CA . ARG A 1 97 ? -10.528 3.336 -9.540 1.00 83.69 97 ARG A CA 1
ATOM 772 C C . ARG A 1 97 ? -11.710 3.523 -8.595 1.00 83.69 97 ARG A C 1
ATOM 774 O O . ARG A 1 97 ? -11.978 4.645 -8.172 1.00 83.69 97 ARG A O 1
ATOM 781 N N . LYS A 1 98 ? -12.421 2.443 -8.271 1.00 75.75 98 LYS A N 1
ATOM 782 C CA . LYS A 1 98 ? -13.493 2.424 -7.275 1.00 75.75 98 LYS A CA 1
ATOM 783 C C . LYS A 1 98 ? -12.884 2.310 -5.886 1.00 75.75 98 LYS A C 1
ATOM 785 O O . LYS A 1 98 ? -12.962 1.264 -5.251 1.00 75.75 98 LYS A O 1
ATOM 790 N N . MET A 1 99 ? -12.278 3.388 -5.402 1.00 65.25 99 MET A N 1
ATOM 791 C CA . MET A 1 99 ? -11.913 3.416 -3.996 1.00 65.25 99 MET A CA 1
ATOM 792 C C . MET A 1 99 ? -13.074 3.927 -3.148 1.00 65.25 99 MET A C 1
ATOM 794 O O . MET A 1 99 ? -13.648 4.983 -3.414 1.00 65.25 99 MET A O 1
ATOM 798 N N . GLU A 1 100 ? -13.455 3.136 -2.147 1.00 61.66 100 GLU A N 1
ATOM 799 C CA . GLU A 1 100 ? -14.539 3.469 -1.232 1.00 61.66 100 GLU A CA 1
ATOM 800 C C . GLU A 1 100 ? -14.088 4.539 -0.229 1.00 61.66 100 GLU A C 1
ATOM 802 O O . GLU A 1 100 ? -12.989 4.489 0.327 1.00 61.66 100 GLU A O 1
ATOM 807 N N . SER A 1 101 ? -14.978 5.487 0.075 1.00 55.25 101 SER A N 1
ATOM 808 C CA . SER A 1 101 ? -14.756 6.594 1.020 1.00 55.25 101 SER A CA 1
ATOM 809 C C . SER A 1 101 ? -14.495 6.151 2.470 1.00 55.25 101 SER A C 1
ATOM 811 O O . SER A 1 101 ? -14.331 6.986 3.359 1.00 55.25 101 SER A O 1
ATOM 813 N N . LEU A 1 102 ? -14.476 4.844 2.742 1.00 54.19 102 LEU A N 1
ATOM 814 C CA . LEU A 1 102 ? -14.266 4.263 4.067 1.00 54.19 102 LEU A CA 1
ATOM 815 C C . LEU A 1 102 ? -12.814 4.362 4.555 1.00 54.19 102 LEU A C 1
ATOM 817 O O . LEU A 1 102 ? -12.593 4.291 5.766 1.00 54.19 102 LEU A O 1
ATOM 821 N N . LEU A 1 103 ? -11.850 4.563 3.656 1.00 58.53 103 LEU A N 1
ATOM 822 C CA . LEU A 1 103 ? -10.423 4.649 3.992 1.00 58.53 103 LEU A CA 1
ATOM 823 C C . LEU A 1 103 ? -9.949 6.079 4.291 1.00 58.53 103 LEU A C 1
ATOM 825 O O . LEU A 1 103 ? -8.921 6.261 4.934 1.00 58.53 103 LEU A O 1
ATOM 829 N N . VAL A 1 104 ? -10.725 7.096 3.905 1.00 53.16 104 VAL A N 1
ATOM 830 C CA . VAL A 1 104 ? -10.371 8.501 4.142 1.00 53.16 104 VAL A CA 1
ATOM 831 C C . VAL A 1 104 ? -10.832 8.915 5.535 1.00 53.16 104 VAL A C 1
ATOM 833 O O . VAL A 1 104 ? -11.928 9.435 5.718 1.00 53.16 104 VAL A O 1
ATOM 836 N N . ASN A 1 105 ? -10.010 8.651 6.545 1.00 48.91 105 ASN A N 1
ATOM 837 C CA . ASN A 1 105 ? -10.053 9.382 7.808 1.00 48.91 105 ASN A CA 1
ATOM 838 C C . ASN A 1 105 ? -8.719 9.237 8.529 1.00 48.91 105 ASN A C 1
ATOM 840 O O . ASN A 1 105 ? -8.148 8.160 8.545 1.00 48.91 105 ASN A O 1
ATOM 844 N N . ARG A 1 106 ? -8.233 10.349 9.090 1.00 51.97 106 ARG A N 1
ATOM 845 C CA . ARG A 1 106 ? -6.918 10.556 9.722 1.00 51.97 106 ARG A CA 1
ATOM 846 C C . ARG A 1 106 ? -6.434 9.371 10.573 1.00 51.97 106 ARG A C 1
ATOM 848 O O . ARG A 1 106 ? -6.560 9.382 11.795 1.00 51.97 106 ARG A O 1
ATOM 855 N N . PHE A 1 107 ? -5.779 8.404 9.943 1.00 51.84 107 PHE A N 1
ATOM 856 C CA . PHE A 1 107 ? -4.982 7.419 10.648 1.00 51.84 107 PHE A CA 1
ATOM 857 C C . PHE A 1 107 ? -3.680 8.096 11.085 1.00 51.84 107 PHE A C 1
ATOM 859 O O . PHE A 1 107 ? -2.816 8.405 10.267 1.00 51.84 107 PHE A O 1
ATOM 866 N N . LEU A 1 108 ? -3.526 8.347 12.385 1.00 44.38 108 LEU A N 1
ATOM 867 C CA . LEU A 1 108 ? -2.205 8.573 12.976 1.00 44.38 108 LEU A CA 1
ATOM 868 C C . LEU A 1 108 ? -1.453 7.235 12.931 1.00 44.38 108 LEU A C 1
ATOM 870 O O . LEU A 1 108 ? -1.535 6.436 13.861 1.00 44.38 108 LEU A O 1
ATOM 874 N N . LEU A 1 109 ? -0.790 6.963 11.807 1.00 50.06 109 LEU A N 1
ATOM 875 C CA . LEU A 1 109 ? 0.013 5.762 11.608 1.00 50.06 109 LEU A CA 1
ATOM 876 C C . LEU A 1 109 ? 1.386 5.936 12.252 1.00 50.06 109 LEU A C 1
ATOM 878 O O . LEU A 1 109 ? 2.185 6.767 11.827 1.00 50.06 109 LEU A O 1
ATOM 882 N N . ALA A 1 110 ? 1.683 5.089 13.233 1.00 42.66 110 ALA A N 1
ATOM 883 C CA . ALA A 1 110 ? 3.058 4.706 13.511 1.00 42.66 110 ALA A CA 1
ATOM 884 C C . ALA A 1 110 ? 3.446 3.644 12.471 1.00 42.66 110 ALA A C 1
ATOM 886 O O . ALA A 1 110 ? 3.130 2.466 12.631 1.00 42.66 110 ALA A O 1
ATOM 887 N N . VAL A 1 111 ? 4.064 4.069 11.367 1.00 49.38 111 VAL A N 1
ATOM 888 C CA . VAL A 1 111 ? 4.688 3.143 10.415 1.00 49.38 111 VAL A CA 1
ATOM 889 C C . VAL A 1 111 ? 6.001 2.680 11.038 1.00 49.38 111 VAL A C 1
ATOM 891 O O . VAL A 1 111 ? 6.947 3.458 11.142 1.00 49.38 111 VAL A O 1
ATOM 894 N N . TYR A 1 112 ? 6.060 1.424 11.475 1.00 37.38 112 TYR A N 1
ATOM 895 C CA . TYR A 1 112 ? 7.332 0.782 11.791 1.00 37.38 112 TYR A CA 1
ATOM 896 C C . TYR A 1 112 ? 7.891 0.190 10.500 1.00 37.38 112 TYR A C 1
ATOM 898 O O . TYR A 1 112 ? 7.428 -0.850 10.036 1.00 37.38 112 TYR A O 1
ATOM 906 N N . VAL A 1 113 ? 8.871 0.877 9.917 1.00 42.69 113 VAL A N 1
ATOM 907 C CA . VAL A 1 113 ? 9.799 0.255 8.970 1.00 42.69 113 VAL A CA 1
ATOM 908 C C . VAL A 1 113 ? 10.826 -0.478 9.831 1.00 42.69 113 VAL A C 1
ATOM 910 O O . VAL A 1 113 ? 11.577 0.167 10.562 1.00 42.69 113 VAL A O 1
ATOM 913 N N . SER A 1 114 ? 10.767 -1.809 9.840 1.00 40.72 114 SER A N 1
ATOM 914 C CA . SER A 1 114 ? 11.786 -2.670 10.456 1.00 40.72 114 SER A CA 1
ATOM 915 C C . SER A 1 114 ? 13.042 -2.730 9.603 1.00 40.72 114 SER A C 1
ATOM 917 O O . SER A 1 114 ? 12.860 -2.875 8.372 1.00 40.72 114 SER A O 1
#

pLDDT: mean 85.7, std 15.1, range [37.38, 98.56]

InterPro domains:
  IPR001360 Glycoside hydrolase family 1 [PF00232] (3-92)
  IPR001360 Glycoside hydrolase family 1 [PTHR10353] (1-93)
  IPR017853 Glycoside hydrolase superfamily [SSF51445] (2-91)

Sequence (114 aa):
GDSATEPYIVTHNLLLAHAAGYRLYESKYKEKQQGVVGITIVTFYLLPYSSETADVDAAQRALDFMYGWYMDPITFGHYPRNMVDLVGSRHAQELLRKMESLLVNRFLLAVYVS